Protein AF-A0A933QQ55-F1 (afdb_monomer)

Mean predicted aligned error: 11.85 Å

Secondary structure (DSSP, 8-state):
-HHHHHHHHHHHHHHHHTS------PPPSSBPPTT-EEEETT---TTS--EEEE--S-SSSSSEEEEEEESTTS-EEEEEE-B----

Sequence (87 aa):
MRKGITIALVVLVLLAAIAPIASAQGKPIGSCRDGFELHPAMDHDDQHEHHHIGTETDQNGDGWICVKHVGVDENNHVHIDNQAALK

pLDDT: mean 78.45, std 12.02, range [44.03, 91.62]

Nearest PDB structures (foldseek):
  6m3y-assembly1_A  TM=5.239E-01  e=4.397E+00  Lacticaseibacillus rhamnosus
  6m7c-assembly1_A  TM=5.395E-01  e=5.029E+00  Lacticaseibacillus rhamnosus
  6m48-assembly1_A  TM=4.601E-01  e=6.581E+00  Lacticaseibacillus rhamnosus GG
  4odk-assembly1_A  TM=2.754E-01  e=7.528E+00  Thermus thermophilus

Radius of gyration: 19.98 Å; Cα contacts (8 Å, |Δi|>4): 113; chains: 1; bounding box: 38×40×57 Å

Structure (mmCIF, N/CA/C/O backbone):
data_AF-A0A933QQ55-F1
#
_entry.id   AF-A0A933QQ55-F1
#
loop_
_atom_site.group_PDB
_atom_site.id
_atom_site.type_symbol
_atom_site.label_atom_id
_atom_site.label_alt_id
_atom_site.label_comp_id
_atom_site.label_asym_id
_atom_site.label_entity_id
_atom_site.label_seq_id
_atom_site.pdbx_PDB_ins_code
_atom_site.Cartn_x
_atom_site.Cartn_y
_atom_site.Ca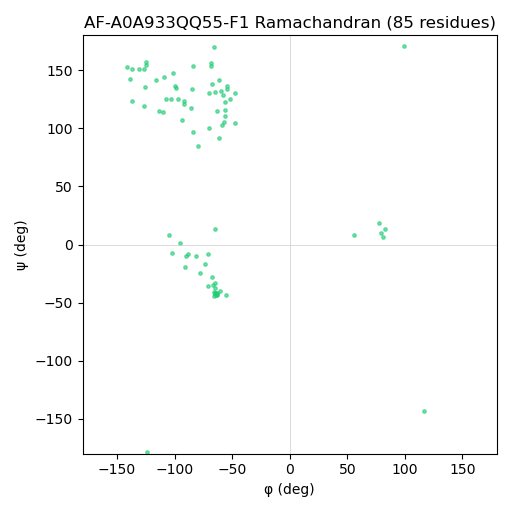rtn_z
_atom_site.occupancy
_atom_site.B_iso_or_equiv
_atom_site.auth_seq_id
_atom_site.auth_comp_id
_atom_site.auth_asym_id
_atom_site.auth_atom_id
_atom_site.pdbx_PDB_model_num
ATOM 1 N N . MET A 1 1 ? -20.608 23.416 42.727 1.00 58.88 1 MET A N 1
ATOM 2 C CA . MET A 1 1 ? -19.409 22.551 42.607 1.00 58.88 1 MET A CA 1
ATOM 3 C C . MET A 1 1 ? -19.726 21.162 42.051 1.00 58.88 1 MET A C 1
ATOM 5 O O . MET A 1 1 ? -19.206 20.848 40.993 1.00 58.88 1 MET A O 1
ATOM 9 N N . ARG A 1 2 ? -20.624 20.363 42.656 1.00 63.88 2 ARG A N 1
ATOM 10 C CA . ARG A 1 2 ? -20.951 18.998 42.168 1.00 63.88 2 ARG A CA 1
ATOM 11 C C . ARG A 1 2 ? -21.417 18.924 40.700 1.00 63.88 2 ARG A C 1
ATOM 13 O O . ARG A 1 2 ? -20.921 18.089 39.965 1.00 63.88 2 ARG A O 1
ATOM 20 N N . LYS A 1 3 ? -22.287 19.844 40.257 1.00 61.59 3 LYS A N 1
ATOM 21 C CA . LYS A 1 3 ? -22.809 19.884 38.871 1.00 61.59 3 LYS A CA 1
ATOM 22 C C . LYS A 1 3 ? -21.735 20.182 37.810 1.00 61.59 3 LYS A C 1
ATOM 24 O O . LYS A 1 3 ? -21.813 19.656 36.710 1.00 61.59 3 LYS A O 1
ATOM 29 N N . GLY A 1 4 ? -20.729 20.995 38.149 1.00 70.31 4 GLY A N 1
ATOM 30 C CA . GLY A 1 4 ? -19.628 21.325 37.233 1.00 70.31 4 GLY A CA 1
ATOM 31 C C . GLY A 1 4 ? -18.692 20.139 36.998 1.00 70.31 4 GLY A C 1
ATOM 32 O O . GLY A 1 4 ? -18.259 19.916 35.876 1.00 70.31 4 GLY A O 1
ATOM 33 N N . ILE A 1 5 ? -18.468 19.326 38.037 1.00 79.94 5 ILE A N 1
ATOM 34 C CA . ILE A 1 5 ? -17.687 18.086 37.936 1.00 79.94 5 ILE A CA 1
ATOM 35 C C . ILE A 1 5 ? -18.399 17.075 37.029 1.00 79.94 5 ILE A C 1
ATOM 37 O O . ILE A 1 5 ? -17.756 16.454 36.191 1.00 79.94 5 ILE A O 1
ATOM 41 N N . THR A 1 6 ? -19.726 16.944 37.143 1.00 82.06 6 THR A N 1
ATOM 42 C CA . THR A 1 6 ? -20.503 16.019 36.301 1.00 82.06 6 THR A CA 1
ATOM 43 C C . THR A 1 6 ? -20.439 16.398 34.822 1.00 82.06 6 THR A C 1
ATOM 45 O O . THR A 1 6 ? -20.251 15.527 33.981 1.00 82.06 6 THR A O 1
ATOM 48 N N . ILE A 1 7 ? -20.542 17.691 34.502 1.00 84.69 7 ILE A N 1
ATOM 49 C CA . ILE A 1 7 ? -20.458 18.176 33.116 1.00 84.69 7 ILE A CA 1
ATOM 50 C C . ILE A 1 7 ? -19.055 17.942 32.546 1.00 84.69 7 ILE A C 1
ATOM 52 O O . ILE A 1 7 ? -18.930 17.439 31.434 1.00 84.69 7 ILE A O 1
ATOM 56 N N . ALA A 1 8 ? -18.006 18.238 33.318 1.00 85.94 8 ALA A N 1
ATOM 57 C CA . ALA A 1 8 ? -16.628 18.000 32.894 1.00 85.94 8 ALA A CA 1
ATOM 58 C C . ALA A 1 8 ? -16.355 16.513 32.602 1.00 85.94 8 ALA A C 1
ATOM 60 O O . ALA A 1 8 ? -15.713 16.191 31.607 1.00 85.94 8 ALA A O 1
ATOM 61 N N . LEU A 1 9 ? -16.899 15.606 33.420 1.00 86.56 9 LEU A N 1
ATOM 62 C CA . LEU A 1 9 ? -16.793 14.158 33.213 1.00 86.56 9 LEU A CA 1
ATOM 63 C C . LEU A 1 9 ? -17.507 13.693 31.940 1.00 86.56 9 LEU A C 1
ATOM 65 O O . LEU A 1 9 ? -16.952 12.899 31.189 1.00 86.56 9 LEU A O 1
ATOM 69 N N . VAL A 1 10 ? -18.709 14.206 31.673 1.00 88.00 10 VAL A N 1
ATOM 70 C CA . VAL A 1 10 ? -19.463 13.868 30.456 1.00 88.00 10 VAL A CA 1
ATOM 71 C C . VAL A 1 10 ? -18.729 14.350 29.204 1.00 88.00 10 VAL A C 1
ATOM 73 O O . VAL A 1 10 ? -18.607 13.593 28.245 1.00 88.00 10 VAL A O 1
ATOM 76 N N . VAL A 1 11 ? -18.182 15.570 29.226 1.00 88.50 11 VAL A N 1
ATOM 77 C CA . VAL A 1 11 ? -17.387 16.117 28.113 1.00 88.50 11 VAL A CA 1
ATOM 78 C C . VAL A 1 11 ? -16.116 15.295 27.885 1.00 88.50 11 VAL A C 1
ATOM 80 O O . VAL A 1 11 ? -15.795 14.986 26.742 1.00 88.50 11 VAL A O 1
ATOM 83 N N . LEU A 1 12 ? -15.429 14.882 28.953 1.00 86.19 12 LEU A N 1
ATOM 84 C CA . LEU A 1 12 ? -14.232 14.044 28.855 1.00 86.19 12 LEU A CA 1
ATOM 85 C C . LEU A 1 12 ? -14.537 12.662 28.253 1.00 86.19 12 LEU A C 1
ATOM 87 O O . LEU A 1 12 ? -13.787 12.188 27.406 1.00 86.19 12 LEU A O 1
ATOM 91 N N . VAL A 1 13 ? -15.652 12.036 28.648 1.00 85.94 13 VAL A N 1
ATOM 92 C CA . VAL A 1 13 ? -16.099 10.746 28.089 1.00 85.94 13 VAL A CA 1
ATOM 93 C C . VAL A 1 13 ? -16.483 10.884 26.614 1.00 85.94 13 VAL A C 1
ATOM 95 O O . VAL A 1 13 ? -16.120 10.032 25.808 1.00 85.94 13 VAL A O 1
ATOM 98 N N . LEU A 1 14 ? -17.168 11.969 26.243 1.00 83.56 14 LEU A N 1
ATOM 99 C CA . LEU A 1 14 ? -17.504 12.261 24.847 1.00 83.56 14 LEU A CA 1
ATOM 100 C C . LEU A 1 14 ? -16.254 12.474 23.994 1.00 83.56 14 LEU A C 1
ATOM 102 O O . LEU A 1 14 ? -16.187 11.919 22.907 1.00 83.56 14 LEU A O 1
ATOM 106 N N . LEU A 1 15 ? -15.257 13.210 24.493 1.00 79.69 15 LEU A N 1
ATOM 107 C CA . LEU A 1 15 ? -13.976 13.414 23.808 1.00 79.69 15 LEU A CA 1
ATOM 108 C C . LEU A 1 15 ? -13.182 12.108 23.661 1.00 79.69 15 LEU A C 1
ATOM 110 O O . LEU A 1 15 ? -12.580 11.879 22.616 1.00 79.69 15 LEU A O 1
ATOM 114 N N . ALA A 1 16 ? -13.222 11.230 24.667 1.00 74.56 16 ALA A N 1
ATOM 115 C CA . ALA A 1 16 ? -12.599 9.908 24.595 1.00 74.56 16 ALA A CA 1
ATOM 116 C C . ALA A 1 16 ? -13.289 8.978 23.5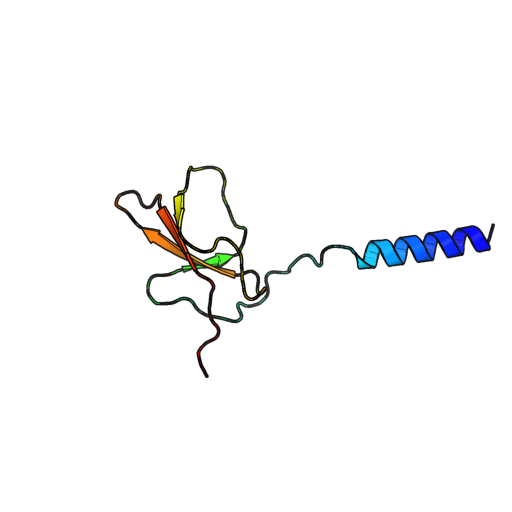79 1.00 74.56 16 ALA A C 1
ATOM 118 O O . ALA A 1 16 ? -12.629 8.122 22.999 1.00 74.56 16 ALA A O 1
ATOM 119 N N . ALA A 1 17 ? -14.589 9.160 23.319 1.00 70.12 17 ALA A N 1
ATOM 120 C CA . ALA A 1 17 ? -15.319 8.402 22.299 1.00 70.12 17 ALA A CA 1
ATOM 121 C C . ALA A 1 17 ? -14.979 8.823 20.855 1.00 70.12 17 ALA A C 1
ATOM 123 O O . ALA A 1 17 ? -15.270 8.076 19.926 1.00 70.12 17 ALA A O 1
ATOM 124 N N . ILE A 1 18 ? -14.362 9.996 20.665 1.00 65.94 18 ILE A N 1
ATOM 125 C CA . ILE A 1 18 ? -13.847 10.469 19.366 1.00 65.94 18 ILE A CA 1
ATOM 126 C C . ILE A 1 18 ? -12.356 10.150 19.203 1.00 65.94 18 ILE A C 1
ATOM 128 O O . ILE A 1 18 ? -11.756 10.536 18.200 1.00 65.94 18 ILE A O 1
ATOM 132 N N . ALA A 1 19 ? -11.734 9.486 20.185 1.00 60.97 19 ALA A N 1
ATOM 133 C CA . ALA A 1 19 ? -10.357 9.053 20.038 1.00 60.97 19 ALA A CA 1
ATOM 134 C C . ALA A 1 19 ? -10.271 8.139 18.805 1.00 60.97 19 ALA A C 1
ATOM 136 O O . ALA A 1 19 ? -11.076 7.207 18.694 1.00 60.97 19 ALA A O 1
ATOM 137 N N . PRO A 1 20 ? -9.335 8.392 17.874 1.00 57.88 20 PRO A N 1
ATOM 138 C CA . PRO A 1 20 ? -9.114 7.479 16.772 1.00 57.88 20 PRO A CA 1
ATOM 139 C C . PRO A 1 20 ? -8.808 6.117 17.384 1.00 57.88 20 PRO A C 1
ATOM 141 O O . PRO A 1 20 ? -7.907 5.990 18.218 1.00 57.88 20 PRO A O 1
ATOM 144 N N . ILE A 1 21 ? -9.611 5.117 17.021 1.00 58.88 21 ILE A N 1
ATOM 145 C CA . ILE A 1 21 ? -9.300 3.724 17.307 1.00 58.88 21 ILE A CA 1
ATOM 146 C C . ILE A 1 21 ? -7.959 3.512 16.621 1.00 58.88 21 ILE A C 1
ATOM 148 O O . ILE A 1 21 ? -7.895 3.469 15.397 1.00 58.88 21 ILE A O 1
ATOM 152 N N . ALA A 1 22 ? -6.880 3.507 17.401 1.00 50.12 22 ALA A N 1
ATOM 153 C CA . ALA A 1 22 ? -5.571 3.167 16.891 1.00 50.12 22 ALA A CA 1
ATOM 154 C C . ALA A 1 22 ? -5.724 1.778 16.273 1.00 50.12 22 ALA A C 1
ATOM 156 O O . ALA A 1 22 ? -6.014 0.817 16.991 1.00 50.12 22 ALA A O 1
ATOM 157 N N . SER A 1 23 ? -5.636 1.708 14.945 1.00 54.00 23 SER A N 1
ATOM 158 C CA . SER A 1 23 ? -5.715 0.469 14.191 1.00 54.00 23 SER A CA 1
ATOM 159 C C . SER A 1 23 ? -4.550 -0.403 14.639 1.00 54.00 23 SER A C 1
ATOM 161 O O . SER A 1 23 ? -3.438 -0.289 14.134 1.00 54.00 23 SER A O 1
ATOM 163 N N . ALA A 1 24 ? -4.779 -1.253 15.640 1.00 50.19 24 ALA A N 1
ATOM 164 C CA . ALA A 1 24 ? -3.970 -2.441 15.813 1.00 50.19 24 ALA A CA 1
ATOM 165 C C . ALA A 1 24 ? -4.118 -3.184 14.489 1.00 50.19 24 ALA A C 1
ATOM 167 O O . ALA A 1 24 ? -5.220 -3.657 14.215 1.00 50.19 24 ALA A O 1
ATOM 168 N N . GLN A 1 25 ? -3.077 -3.158 13.646 1.00 60.62 25 GLN A N 1
ATOM 169 C CA . GLN A 1 25 ? -3.089 -3.764 12.314 1.00 60.62 25 GLN A CA 1
ATOM 170 C C . GLN A 1 25 ? -3.657 -5.174 12.459 1.00 60.62 25 GLN A C 1
ATOM 172 O O . GLN A 1 25 ? -3.039 -6.057 13.062 1.00 60.62 25 GLN A O 1
ATOM 177 N N . GLY A 1 26 ? -4.914 -5.331 12.043 1.00 66.25 26 GLY A N 1
ATOM 178 C CA . GLY A 1 26 ? -5.649 -6.571 12.215 1.00 66.25 26 GLY A CA 1
ATOM 179 C C . GLY A 1 26 ? -4.988 -7.656 11.383 1.00 66.25 26 GLY A C 1
ATOM 180 O O . GLY A 1 26 ? -4.126 -7.384 10.552 1.00 66.25 26 GLY A O 1
ATOM 181 N N . LYS A 1 27 ? -5.388 -8.916 11.562 1.00 79.12 27 LYS A N 1
ATOM 182 C CA . LYS A 1 27 ? -5.011 -9.925 10.567 1.00 79.12 27 LYS A CA 1
ATOM 183 C C . LYS A 1 27 ? -5.594 -9.482 9.212 1.00 79.12 27 LYS A C 1
ATOM 185 O O . LYS A 1 27 ? -6.787 -9.175 9.199 1.00 79.12 27 LYS A O 1
ATOM 190 N N . PRO A 1 28 ? -4.813 -9.487 8.117 1.00 84.62 28 PRO A N 1
ATOM 191 C CA . PRO A 1 28 ? -5.332 -9.119 6.806 1.00 84.62 28 PRO A CA 1
ATOM 192 C C . PRO A 1 28 ? -6.558 -9.967 6.467 1.00 84.62 28 PRO A C 1
ATOM 194 O O . PRO A 1 28 ? -6.566 -11.189 6.677 1.00 84.62 28 PRO A O 1
ATOM 197 N N . ILE A 1 29 ? -7.605 -9.304 5.984 1.00 82.12 29 ILE A N 1
ATOM 198 C CA . ILE A 1 29 ? -8.878 -9.924 5.601 1.00 82.12 29 ILE A CA 1
ATOM 199 C C . ILE A 1 29 ? -8.730 -10.610 4.234 1.00 82.12 29 ILE A C 1
ATOM 201 O O . ILE A 1 29 ? -9.444 -11.577 3.941 1.00 82.12 29 ILE A O 1
ATOM 205 N N . GLY A 1 30 ? -7.771 -10.153 3.421 1.00 83.31 30 GLY A N 1
ATOM 206 C CA . GLY A 1 30 ? -7.496 -10.650 2.078 1.00 83.31 30 GLY A CA 1
ATOM 207 C C . GLY A 1 30 ? -6.069 -11.130 1.816 1.00 83.31 30 GLY A C 1
ATOM 208 O O . GLY A 1 30 ? -5.197 -11.130 2.685 1.00 83.31 30 GLY A O 1
ATOM 209 N N . SER A 1 31 ? -5.847 -11.544 0.570 1.00 88.19 31 SER A N 1
ATOM 210 C CA . SER A 1 31 ? -4.537 -11.911 0.024 1.00 88.19 31 SER A CA 1
ATOM 211 C C . SER A 1 31 ? -4.226 -11.101 -1.229 1.00 88.19 31 SER A C 1
ATOM 213 O O . SE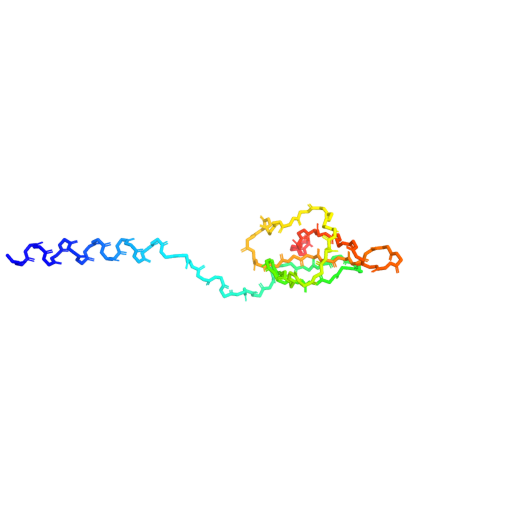R A 1 31 ? -5.134 -10.646 -1.927 1.00 88.19 31 SER A O 1
ATOM 215 N N . CYS A 1 32 ? -2.941 -10.975 -1.547 1.00 90.00 32 CYS A N 1
ATOM 216 C CA . CYS A 1 32 ? -2.492 -10.336 -2.774 1.00 90.00 32 CYS A CA 1
ATOM 217 C C . CYS A 1 32 ? -2.487 -11.298 -3.960 1.00 90.00 32 CYS A C 1
ATOM 219 O O . CYS A 1 32 ? -2.354 -12.513 -3.808 1.00 90.00 32 CYS A O 1
ATOM 221 N N . ARG A 1 33 ? -2.633 -10.735 -5.161 1.00 88.62 33 ARG A N 1
ATOM 222 C CA . ARG A 1 33 ? -2.439 -11.468 -6.415 1.00 88.62 33 ARG A CA 1
ATOM 223 C C . ARG A 1 33 ? -0.961 -11.830 -6.590 1.00 88.62 33 ARG A C 1
ATOM 225 O O . ARG A 1 33 ? -0.093 -11.128 -6.081 1.00 88.62 33 ARG A O 1
ATOM 232 N N . ASP A 1 34 ? -0.677 -12.874 -7.366 1.00 89.12 34 ASP A N 1
ATOM 233 C CA . ASP A 1 34 ? 0.694 -13.295 -7.673 1.00 89.12 34 ASP A CA 1
ATOM 234 C C . ASP A 1 34 ? 1.597 -12.128 -8.105 1.00 89.12 34 ASP A C 1
ATOM 236 O O . ASP A 1 34 ? 1.266 -11.341 -9.001 1.00 89.12 34 ASP A O 1
ATOM 240 N N . GLY A 1 35 ? 2.768 -12.049 -7.470 1.00 88.06 35 GLY A N 1
ATOM 241 C CA . GLY A 1 35 ? 3.768 -11.013 -7.721 1.00 88.06 35 GLY A CA 1
ATOM 242 C C . GLY A 1 35 ? 3.480 -9.662 -7.063 1.00 88.06 35 GLY A C 1
ATOM 243 O O . GLY A 1 35 ? 4.158 -8.699 -7.410 1.00 88.06 35 GLY A O 1
ATOM 244 N N . PHE A 1 36 ? 2.491 -9.584 -6.170 1.00 91.62 36 PHE A N 1
ATOM 245 C CA . PHE A 1 36 ? 2.308 -8.476 -5.235 1.00 91.62 36 PHE A CA 1
ATOM 246 C C . PHE A 1 36 ? 2.640 -8.935 -3.815 1.00 91.62 36 PHE A C 1
ATOM 248 O O . PHE A 1 36 ? 2.342 -10.066 -3.424 1.00 91.62 36 PHE A O 1
ATOM 255 N N . GLU A 1 37 ? 3.219 -8.031 -3.044 1.00 90.50 37 GLU A N 1
ATOM 256 C CA . GLU A 1 37 ? 3.543 -8.209 -1.636 1.00 90.50 37 GLU A CA 1
ATOM 257 C C . GLU A 1 37 ? 2.504 -7.504 -0.773 1.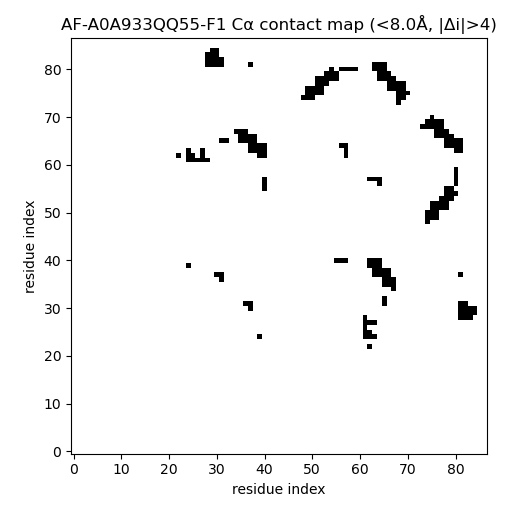00 90.50 37 GLU A C 1
ATOM 259 O O . GLU A 1 37 ? 1.962 -6.474 -1.166 1.00 90.50 37 GLU A O 1
ATOM 264 N N . LEU A 1 38 ? 2.219 -8.055 0.402 1.00 90.06 38 LEU A N 1
ATOM 265 C CA . LEU A 1 38 ? 1.284 -7.453 1.343 1.00 90.06 38 LEU A CA 1
ATOM 266 C C . LEU A 1 38 ? 2.051 -6.540 2.303 1.00 90.06 38 LEU A C 1
ATOM 268 O O . LEU A 1 38 ? 2.925 -7.016 3.028 1.00 90.06 38 LEU A O 1
ATOM 272 N N . HIS A 1 39 ? 1.692 -5.262 2.326 1.00 88.56 39 HIS A N 1
ATOM 273 C CA . HIS A 1 39 ? 2.300 -4.230 3.163 1.00 88.56 39 HIS A CA 1
ATOM 274 C C . HIS A 1 39 ? 1.225 -3.533 4.000 1.00 88.56 39 HIS A C 1
ATOM 276 O O . HIS A 1 39 ? 0.055 -3.529 3.608 1.00 88.56 39 HIS A O 1
ATOM 282 N N . PRO A 1 40 ? 1.564 -2.958 5.160 1.00 87.25 40 PRO A N 1
ATOM 283 C CA . PRO A 1 40 ? 0.601 -2.167 5.900 1.00 87.25 40 PRO A CA 1
ATOM 284 C C . PRO A 1 40 ? 0.246 -0.876 5.157 1.00 87.25 40 PRO A C 1
ATOM 286 O O . PRO A 1 40 ? 1.111 -0.192 4.610 1.00 87.25 40 PRO A O 1
ATOM 289 N N . ALA A 1 41 ? -1.036 -0.518 5.154 1.00 79.31 41 ALA A N 1
ATOM 290 C CA . ALA A 1 41 ? -1.475 0.761 4.620 1.00 79.31 41 ALA A CA 1
ATOM 291 C C . ALA A 1 41 ? -0.888 1.889 5.485 1.00 79.31 41 ALA A C 1
ATOM 293 O O . ALA A 1 41 ? -1.010 1.841 6.710 1.00 79.31 41 ALA A O 1
ATOM 294 N N . MET A 1 42 ? -0.288 2.901 4.846 1.00 69.75 42 MET A N 1
ATOM 295 C CA . MET A 1 42 ? 0.442 4.028 5.461 1.00 69.75 42 MET A CA 1
ATOM 296 C C . MET A 1 42 ? 1.897 3.756 5.883 1.00 69.75 42 MET A C 1
ATOM 298 O O . MET A 1 42 ? 2.502 4.639 6.490 1.00 69.75 42 MET A O 1
ATOM 302 N N . ASP A 1 43 ? 2.477 2.591 5.578 1.00 66.31 43 ASP A N 1
ATOM 303 C CA . ASP A 1 43 ? 3.915 2.379 5.789 1.00 66.31 43 ASP A CA 1
ATOM 304 C C . ASP A 1 43 ? 4.699 3.024 4.633 1.00 66.31 43 ASP A C 1
ATOM 306 O O . ASP A 1 43 ? 4.971 2.401 3.607 1.00 66.31 43 AS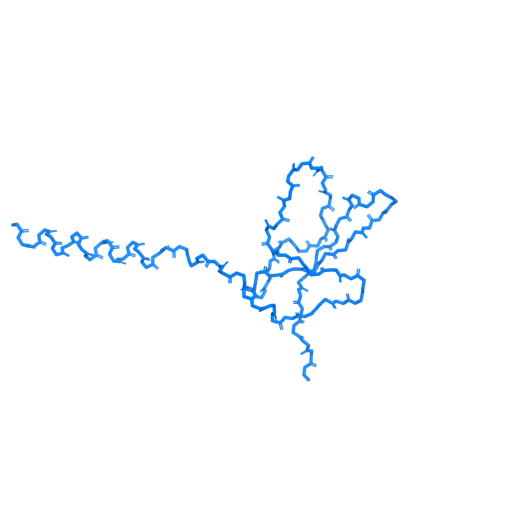P A O 1
ATOM 310 N N . HIS A 1 44 ? 4.971 4.324 4.761 1.00 63.84 44 HIS A N 1
ATOM 311 C CA . HIS A 1 44 ? 5.826 5.068 3.841 1.00 63.84 44 HIS A CA 1
ATOM 312 C C . HIS A 1 44 ? 7.122 5.436 4.566 1.00 63.84 44 HIS A C 1
ATOM 314 O O . HIS A 1 44 ? 7.113 6.213 5.521 1.00 63.84 44 HIS A O 1
ATOM 320 N N . ASP A 1 45 ? 8.243 4.871 4.116 1.00 60.16 45 ASP A N 1
ATOM 321 C CA . ASP A 1 45 ? 9.566 5.360 4.492 1.00 60.16 45 ASP A CA 1
ATOM 322 C C . ASP A 1 45 ? 9.898 6.521 3.539 1.00 60.16 45 ASP A C 1
ATOM 324 O O . ASP A 1 45 ? 10.306 6.313 2.397 1.00 60.16 45 ASP A O 1
ATOM 328 N N . ASP A 1 46 ? 9.665 7.759 3.986 1.00 58.66 46 ASP A N 1
ATOM 329 C CA . ASP A 1 46 ? 9.790 9.005 3.199 1.00 58.66 46 ASP A CA 1
ATOM 330 C C . ASP A 1 46 ? 11.236 9.325 2.743 1.00 58.66 46 ASP A C 1
ATOM 332 O O . ASP A 1 46 ? 11.556 10.447 2.341 1.00 58.66 46 ASP A O 1
ATOM 336 N N . GLN A 1 47 ? 12.161 8.370 2.841 1.00 62.06 47 GLN A N 1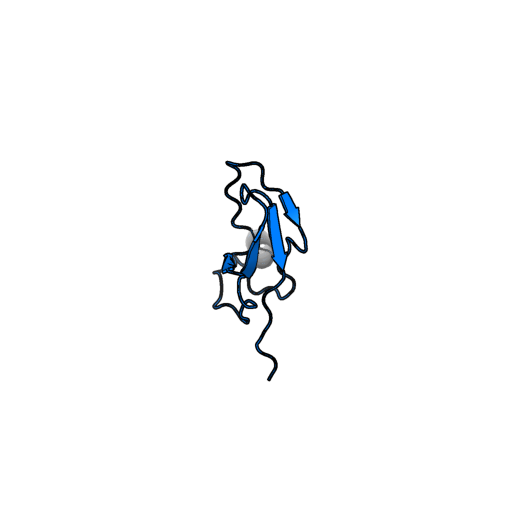
ATOM 337 C CA . GLN A 1 47 ? 13.583 8.576 2.569 1.00 62.06 47 GLN A CA 1
ATOM 338 C C . GLN A 1 47 ? 13.933 8.516 1.071 1.00 62.06 47 GLN A C 1
ATOM 340 O O . GLN A 1 47 ? 15.043 8.908 0.693 1.00 62.06 47 GLN A O 1
ATOM 345 N N . HIS A 1 48 ? 12.998 8.099 0.209 1.00 67.00 48 HIS A N 1
ATOM 346 C CA . HIS A 1 48 ? 13.182 8.009 -1.243 1.00 67.00 48 HIS A CA 1
ATOM 347 C C . HIS A 1 48 ? 11.946 8.506 -2.019 1.00 67.00 48 HIS A C 1
ATOM 349 O O . HIS A 1 48 ? 10.811 8.271 -1.616 1.00 67.00 48 HIS A O 1
ATOM 355 N N . GLU A 1 49 ? 12.160 9.192 -3.154 1.00 71.38 49 GLU A N 1
ATOM 356 C CA . GLU A 1 49 ? 11.073 9.562 -4.076 1.00 71.38 49 GLU A CA 1
ATOM 357 C C . GLU A 1 49 ? 10.549 8.301 -4.779 1.00 71.38 49 GLU A C 1
ATOM 359 O O . GLU A 1 49 ? 11.150 7.805 -5.735 1.00 71.38 49 GLU A O 1
ATOM 364 N N . HIS A 1 50 ? 9.423 7.779 -4.299 1.00 77.19 50 HIS A N 1
ATOM 365 C CA . HIS A 1 50 ? 8.703 6.680 -4.932 1.00 77.19 50 HIS A CA 1
ATOM 366 C C . HIS A 1 50 ? 7.519 7.209 -5.747 1.00 77.19 50 HIS A C 1
ATOM 368 O O . HIS A 1 50 ? 6.772 8.087 -5.315 1.00 77.19 50 HIS A O 1
ATOM 374 N N . HIS A 1 51 ? 7.335 6.670 -6.954 1.00 83.25 51 HIS A N 1
ATOM 375 C CA . HIS A 1 51 ? 6.161 6.955 -7.776 1.00 83.25 51 HIS A CA 1
ATOM 376 C C . HIS A 1 51 ? 5.093 5.895 -7.535 1.00 83.25 51 HIS A C 1
ATOM 378 O O . HIS A 1 51 ? 5.200 4.764 -8.013 1.00 83.25 51 HIS A O 1
ATOM 384 N N . HIS A 1 52 ? 4.036 6.271 -6.831 1.00 86.12 52 HIS A N 1
ATOM 385 C CA . HIS A 1 52 ? 2.917 5.385 -6.547 1.00 86.12 52 HIS A CA 1
ATOM 386 C C . HIS A 1 52 ? 1.903 5.390 -7.702 1.00 86.12 52 HIS A C 1
ATOM 388 O O . HIS A 1 52 ? 1.544 6.432 -8.253 1.00 86.12 52 HIS A O 1
ATOM 394 N N . ILE A 1 53 ? 1.453 4.202 -8.107 1.00 85.00 53 ILE A N 1
ATOM 395 C CA . ILE A 1 53 ? 0.492 3.991 -9.196 1.00 85.00 53 IL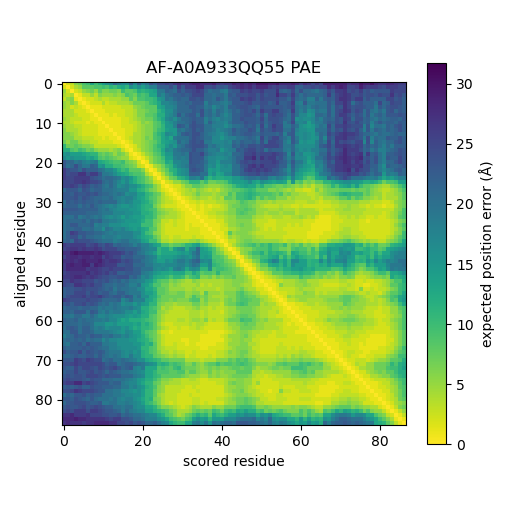E A CA 1
ATOM 396 C C . ILE A 1 53 ? -0.664 3.145 -8.661 1.00 85.00 53 ILE A C 1
ATOM 398 O O . ILE A 1 53 ? -0.467 1.988 -8.301 1.00 85.00 53 ILE A O 1
ATOM 402 N N . GLY A 1 54 ? -1.887 3.675 -8.681 1.00 84.75 54 GLY A N 1
ATOM 403 C CA . GLY A 1 54 ? -3.085 2.943 -8.256 1.00 84.75 54 GLY A CA 1
ATOM 404 C C . GLY A 1 54 ? -3.756 3.568 -7.036 1.00 84.75 54 GLY A C 1
ATOM 405 O O . GLY A 1 54 ? -3.845 4.790 -6.949 1.00 84.75 54 GLY A O 1
ATOM 406 N N . THR A 1 55 ? -4.293 2.736 -6.139 1.00 81.00 55 THR A N 1
ATOM 407 C CA . THR A 1 55 ? -4.938 3.209 -4.900 1.00 81.00 55 THR A CA 1
ATOM 408 C C . THR A 1 55 ? -3.903 3.251 -3.791 1.00 81.00 55 THR A C 1
ATOM 410 O O . THR A 1 55 ? -3.294 2.237 -3.501 1.00 81.00 55 THR A O 1
ATOM 413 N N . GLU A 1 56 ? -3.700 4.403 -3.162 1.00 77.12 56 GLU A N 1
ATOM 414 C CA . GLU A 1 56 ? -2.857 4.519 -1.958 1.00 77.12 56 GLU A CA 1
ATOM 415 C C . GLU A 1 56 ? -3.662 4.314 -0.672 1.00 77.12 56 GLU A C 1
ATOM 417 O O . GLU A 1 56 ? -3.113 4.198 0.418 1.00 77.12 56 GLU A O 1
ATOM 422 N N . THR A 1 57 ? -4.987 4.278 -0.794 1.00 77.12 57 THR A N 1
ATOM 423 C CA . THR A 1 57 ? -5.903 4.109 0.328 1.00 77.12 57 THR A CA 1
ATOM 424 C C . THR A 1 57 ? -6.352 2.658 0.418 1.00 77.12 57 THR A C 1
ATOM 426 O O . THR A 1 57 ? -6.746 2.071 -0.594 1.00 77.12 57 THR A O 1
ATOM 429 N N . ASP A 1 58 ? -6.331 2.125 1.638 1.00 83.44 58 ASP A N 1
ATOM 430 C CA . ASP A 1 58 ? -7.003 0.885 2.022 1.00 83.44 58 ASP A CA 1
ATOM 431 C C . ASP A 1 58 ? -8.520 1.057 1.860 1.00 83.44 58 ASP A C 1
ATOM 433 O O . ASP A 1 58 ? -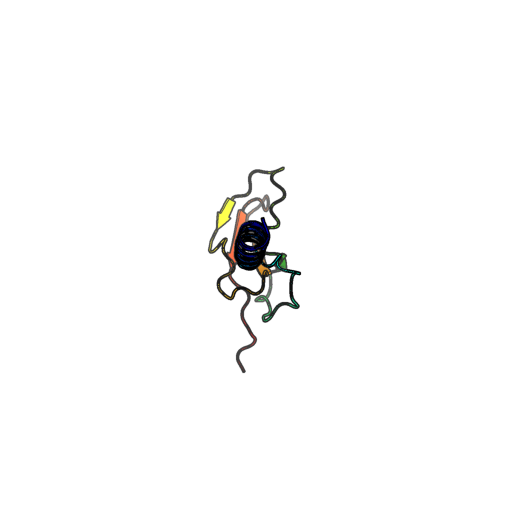9.147 1.893 2.522 1.00 83.44 58 ASP A O 1
ATOM 437 N N . GLN A 1 59 ? -9.102 0.303 0.929 1.00 85.56 59 GLN A N 1
ATOM 438 C CA . GLN A 1 59 ? -10.509 0.466 0.565 1.00 85.56 59 GLN A CA 1
ATOM 439 C C . GLN A 1 59 ? -11.443 -0.415 1.391 1.00 85.56 59 GLN A C 1
ATOM 441 O O . GLN A 1 59 ? -12.644 -0.131 1.453 1.00 85.56 59 GLN A O 1
ATOM 446 N N . ASN A 1 60 ? -10.925 -1.467 2.022 1.00 84.31 60 ASN A N 1
ATOM 447 C CA . ASN A 1 60 ? -11.723 -2.390 2.825 1.00 84.31 60 ASN A CA 1
ATOM 448 C C . ASN A 1 60 ? -11.581 -2.157 4.342 1.00 84.31 60 ASN A C 1
ATOM 450 O O . ASN A 1 60 ? -12.374 -2.701 5.117 1.00 84.31 60 ASN A O 1
ATOM 454 N N . GLY A 1 61 ? -10.662 -1.279 4.748 1.00 84.25 61 GLY A N 1
ATOM 455 C CA . GLY A 1 61 ? -10.476 -0.820 6.120 1.00 84.25 61 GLY A CA 1
ATOM 456 C C . GLY A 1 61 ? -9.745 -1.819 7.016 1.00 84.25 61 GLY A C 1
ATOM 457 O O . GLY A 1 61 ? -9.893 -1.732 8.240 1.00 84.25 61 GLY A O 1
ATOM 458 N N . ASP A 1 62 ? -9.026 -2.794 6.450 1.00 84.50 62 ASP A N 1
ATOM 459 C CA . ASP A 1 62 ? -8.292 -3.810 7.213 1.00 84.50 62 ASP A CA 1
ATOM 460 C C . ASP A 1 62 ? -6.859 -3.412 7.600 1.00 84.50 62 ASP A C 1
ATOM 462 O O . ASP A 1 62 ? -6.229 -4.089 8.423 1.00 84.50 62 ASP A O 1
ATOM 466 N N . GLY A 1 63 ? -6.379 -2.286 7.078 1.00 86.44 63 GLY A N 1
ATOM 467 C CA . GLY A 1 63 ? -5.058 -1.725 7.320 1.00 86.44 63 GLY A CA 1
ATOM 468 C C . GLY A 1 63 ? -3.950 -2.319 6.453 1.00 86.44 63 GLY A C 1
ATOM 469 O O . GLY A 1 63 ? -2.781 -2.095 6.777 1.00 86.44 63 GLY A O 1
ATOM 470 N N . TRP A 1 64 ? -4.269 -3.061 5.389 1.00 88.12 64 TRP A N 1
ATOM 471 C CA . TRP A 1 64 ? -3.293 -3.697 4.503 1.00 88.12 64 TRP A CA 1
ATOM 472 C C . TRP A 1 64 ? -3.511 -3.344 3.036 1.00 88.12 64 TRP A C 1
ATOM 474 O O . TRP A 1 64 ? -4.621 -3.111 2.571 1.00 88.12 64 TRP A O 1
ATOM 484 N N . ILE A 1 65 ? -2.421 -3.345 2.276 1.00 89.44 65 ILE A N 1
ATOM 485 C CA . ILE A 1 65 ? -2.424 -3.045 0.850 1.00 89.44 65 ILE A CA 1
ATOM 486 C C . ILE A 1 65 ? -1.442 -3.947 0.105 1.00 89.44 65 ILE A C 1
ATOM 488 O O . ILE A 1 65 ? -0.465 -4.440 0.668 1.00 89.44 65 ILE A O 1
ATOM 492 N N . CYS A 1 66 ? -1.708 -4.198 -1.172 1.00 90.88 66 CYS A N 1
ATOM 493 C CA . CYS A 1 66 ? -0.831 -4.974 -2.033 1.00 90.88 66 CYS A CA 1
ATOM 494 C C . CYS A 1 66 ? 0.064 -4.051 -2.856 1.00 90.88 66 CYS A C 1
ATOM 496 O O . CYS A 1 66 ? -0.431 -3.214 -3.611 1.00 90.88 66 CYS A O 1
ATOM 498 N N . VAL A 1 67 ? 1.375 -4.255 -2.765 1.00 91.31 67 VAL A N 1
ATOM 499 C CA . VAL A 1 67 ? 2.402 -3.443 -3.425 1.00 91.31 67 VAL A CA 1
ATOM 500 C C . VAL A 1 67 ? 3.176 -4.290 -4.425 1.00 91.31 67 VAL A C 1
ATOM 502 O O . VAL A 1 67 ? 3.468 -5.463 -4.186 1.00 91.31 67 VAL A O 1
ATOM 505 N N . LYS A 1 68 ? 3.522 -3.700 -5.568 1.00 91.25 68 LYS A N 1
ATOM 506 C CA . LYS A 1 68 ? 4.443 -4.295 -6.534 1.00 91.25 68 LYS A CA 1
ATOM 507 C C . LYS A 1 68 ? 5.422 -3.264 -7.070 1.00 91.25 68 LYS A C 1
ATOM 509 O O . LYS A 1 68 ? 5.014 -2.285 -7.692 1.00 91.25 68 LYS A O 1
ATOM 514 N N . HIS A 1 69 ? 6.706 -3.553 -6.919 1.00 90.62 69 HIS A N 1
ATOM 515 C CA . HIS A 1 69 ? 7.789 -2.800 -7.538 1.00 90.62 69 HIS A CA 1
ATOM 516 C C . HIS A 1 69 ? 7.817 -3.030 -9.056 1.00 90.62 69 HIS A C 1
ATOM 518 O O . HIS A 1 69 ? 7.755 -4.173 -9.527 1.00 90.62 69 HIS A O 1
ATOM 524 N N . VAL A 1 70 ? 7.872 -1.950 -9.841 1.00 88.62 70 VAL A N 1
ATOM 525 C CA . VAL A 1 70 ? 7.946 -2.003 -11.308 1.00 88.62 70 VAL A CA 1
ATOM 526 C C . VAL A 1 70 ? 8.958 -1.003 -11.881 1.00 88.62 70 VAL A C 1
ATOM 528 O O . VAL A 1 70 ? 9.190 0.083 -11.348 1.00 88.62 70 VAL A O 1
ATOM 531 N N . GLY A 1 71 ? 9.528 -1.357 -13.035 1.00 85.81 71 GLY A N 1
ATOM 532 C CA . GL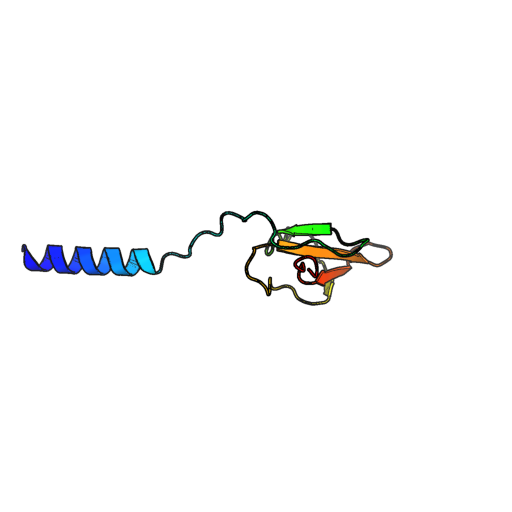Y A 1 71 ? 10.563 -0.575 -13.718 1.00 85.81 71 GLY A CA 1
ATOM 533 C C . GLY A 1 71 ? 11.975 -1.106 -13.463 1.00 85.81 71 GLY A C 1
ATOM 534 O O . GLY A 1 71 ? 12.166 -2.008 -12.658 1.00 85.81 71 GLY A O 1
ATOM 535 N N . VAL A 1 72 ? 12.954 -0.564 -14.194 1.00 81.56 72 VAL A N 1
ATOM 536 C CA . VAL A 1 72 ? 14.362 -1.008 -14.137 1.00 81.56 72 VAL A CA 1
ATOM 537 C C . VAL A 1 72 ? 14.997 -0.705 -12.779 1.00 81.56 72 VAL A C 1
ATOM 539 O O . VAL A 1 72 ? 15.777 -1.509 -12.285 1.00 81.56 72 VAL A O 1
ATOM 542 N N . ASP A 1 73 ? 14.606 0.416 -12.173 1.00 83.44 73 ASP A N 1
ATOM 543 C CA . ASP A 1 73 ? 15.149 0.896 -10.900 1.00 83.44 73 ASP A CA 1
ATOM 544 C C . ASP A 1 73 ? 14.182 0.681 -9.722 1.00 83.44 73 ASP A C 1
ATOM 546 O O . ASP A 1 73 ? 14.398 1.237 -8.655 1.00 83.44 73 ASP A O 1
ATOM 550 N N . GLU A 1 74 ? 13.075 -0.049 -9.923 1.00 80.56 74 GLU A N 1
ATOM 551 C CA . GLU A 1 74 ? 12.066 -0.383 -8.892 1.00 80.56 74 GLU A CA 1
ATOM 552 C C . GLU A 1 74 ? 11.418 0.808 -8.146 1.00 80.56 74 GLU A C 1
ATOM 554 O O . GLU A 1 74 ? 10.605 0.618 -7.244 1.00 80.56 74 GLU A O 1
ATOM 559 N N . ASN A 1 75 ? 11.674 2.043 -8.585 1.00 84.75 75 ASN A N 1
ATOM 560 C CA . ASN A 1 75 ? 11.143 3.270 -7.979 1.00 84.75 75 ASN A CA 1
ATOM 561 C C . ASN A 1 75 ? 9.640 3.499 -8.202 1.00 84.75 75 ASN A C 1
ATOM 563 O O . ASN A 1 75 ? 9.081 4.440 -7.641 1.00 84.75 75 ASN A O 1
ATOM 567 N N . ASN A 1 76 ? 8.979 2.691 -9.037 1.00 86.25 76 ASN A N 1
ATOM 568 C CA . ASN A 1 76 ? 7.538 2.798 -9.244 1.00 86.25 76 ASN A CA 1
ATOM 569 C C . ASN A 1 76 ? 6.833 1.687 -8.472 1.00 86.25 76 ASN A C 1
ATOM 571 O O . ASN A 1 76 ? 7.127 0.506 -8.672 1.00 86.25 76 ASN A O 1
ATOM 575 N N . HIS A 1 77 ? 5.887 2.054 -7.618 1.00 89.56 77 HIS A N 1
ATOM 576 C CA . HIS A 1 77 ? 5.167 1.128 -6.755 1.00 89.56 77 HIS A CA 1
ATOM 577 C C . HIS A 1 77 ? 3.709 1.076 -7.186 1.00 89.56 77 HIS A C 1
ATOM 579 O O . HIS A 1 77 ? 2.980 2.061 -7.102 1.00 89.56 77 HIS A O 1
ATOM 585 N N . VAL A 1 78 ? 3.263 -0.080 -7.667 1.00 89.88 78 VAL A N 1
ATOM 586 C CA . VAL A 1 78 ? 1.852 -0.296 -7.986 1.00 89.88 78 VAL A CA 1
ATOM 587 C C . VAL A 1 78 ? 1.130 -0.727 -6.721 1.00 89.88 78 VAL A C 1
ATOM 589 O O . VAL A 1 78 ? 1.442 -1.786 -6.180 1.00 89.88 78 VAL A O 1
ATOM 592 N N . HIS A 1 79 ? 0.175 0.077 -6.266 1.00 90.94 79 HIS A N 1
ATOM 593 C CA . HIS A 1 79 ? -0.622 -0.190 -5.074 1.00 90.94 79 HIS A CA 1
ATOM 594 C C . HIS A 1 79 ? -2.049 -0.588 -5.476 1.00 90.94 79 HIS A C 1
ATOM 596 O O . HIS A 1 79 ? -2.737 0.130 -6.213 1.00 90.94 79 HIS A O 1
ATOM 602 N N . ILE A 1 80 ? -2.497 -1.750 -5.003 1.00 89.62 80 ILE A N 1
ATOM 603 C CA . ILE A 1 80 ? -3.872 -2.239 -5.154 1.00 89.62 80 ILE A CA 1
ATOM 604 C C . ILE A 1 80 ? -4.403 -2.713 -3.803 1.00 89.62 80 ILE A C 1
ATOM 606 O O . ILE A 1 80 ? -3.640 -3.191 -2.970 1.00 89.62 80 ILE A O 1
ATOM 610 N N . ASP A 1 81 ? -5.713 -2.624 -3.601 1.00 88.19 81 ASP A N 1
ATOM 611 C CA . ASP A 1 81 ? -6.351 -3.167 -2.400 1.00 88.19 81 ASP A CA 1
ATOM 612 C C . ASP A 1 81 ? -6.135 -4.688 -2.326 1.00 88.19 81 ASP A C 1
ATOM 614 O O . ASP A 1 81 ? -6.194 -5.386 -3.352 1.00 88.19 81 ASP A O 1
ATOM 618 N N . ASN A 1 82 ? -5.900 -5.221 -1.126 1.00 87.81 82 ASN A N 1
ATOM 619 C CA . ASN A 1 82 ? -5.980 -6.666 -0.936 1.00 87.81 82 ASN A CA 1
ATOM 620 C C . ASN A 1 82 ? -7.446 -7.101 -1.074 1.00 87.81 82 ASN A C 1
ATOM 622 O O . ASN A 1 82 ? -8.379 -6.325 -0.896 1.00 87.81 82 ASN A O 1
ATOM 626 N N . GLN A 1 83 ? -7.678 -8.348 -1.471 1.00 83.56 83 GLN A N 1
ATOM 627 C CA . GLN A 1 83 ? -9.040 -8.839 -1.672 1.00 83.56 83 GLN A CA 1
ATOM 628 C C . GLN A 1 83 ? -9.244 -10.099 -0.849 1.00 83.56 83 GLN A C 1
ATOM 630 O O . GLN A 1 83 ? -8.389 -10.992 -0.832 1.00 83.56 83 GLN A O 1
ATOM 635 N N . ALA A 1 84 ? -10.389 -10.183 -0.170 1.00 74.06 84 ALA A N 1
ATOM 636 C CA . ALA A 1 84 ? -10.836 -11.436 0.416 1.00 74.06 84 ALA A CA 1
ATOM 637 C C . ALA A 1 84 ? -10.878 -12.501 -0.688 1.00 74.06 84 ALA A C 1
ATOM 639 O O . ALA A 1 84 ? -11.340 -12.228 -1.798 1.00 74.06 84 ALA A O 1
ATOM 640 N N . ALA A 1 85 ? -10.395 -13.711 -0.393 1.00 64.38 85 ALA A N 1
ATOM 641 C CA . ALA A 1 85 ? -10.519 -14.818 -1.331 1.00 64.38 85 ALA A CA 1
ATOM 642 C C . ALA A 1 85 ? -11.991 -14.940 -1.753 1.00 64.38 85 ALA A C 1
ATOM 644 O O . ALA A 1 85 ? -12.877 -15.013 -0.895 1.00 64.38 85 ALA A O 1
ATOM 645 N N . LEU A 1 86 ? -12.245 -14.917 -3.066 1.00 55.59 86 LEU A N 1
ATOM 646 C CA . LEU A 1 86 ? -13.577 -15.174 -3.603 1.00 55.59 86 LEU A CA 1
ATOM 647 C C . LEU A 1 86 ? -14.012 -16.549 -3.076 1.00 55.59 86 LEU A C 1
ATOM 649 O O . LEU A 1 86 ? -13.337 -17.545 -3.337 1.00 55.59 86 LEU A O 1
ATOM 653 N N . LYS A 1 87 ? -15.067 -16.570 -2.257 1.00 44.03 87 LYS A N 1
ATOM 654 C CA . LYS A 1 87 ? -15.673 -17.805 -1.750 1.00 44.03 87 LYS A CA 1
ATOM 655 C C . LYS A 1 87 ? -16.379 -18.562 -2.863 1.00 44.03 87 LYS A C 1
ATOM 657 O O . LYS A 1 87 ? -17.013 -17.889 -3.705 1.00 44.03 87 LYS A O 1
#

Solvent-accessible surface area (backbone atoms only — not comparable to full-atom values): 5329 Å² total; per-residue (Å²): 111,73,70,60,53,52,50,54,51,53,53,51,53,55,55,59,70,67,51,76,79,75,75,67,74,49,80,68,75,38,52,53,61,93,87,37,45,81,42,57,48,85,77,69,77,86,88,59,91,63,48,77,44,76,47,86,62,51,80,86,71,46,45,38,26,18,39,27,71,40,73,96,80,47,47,30,35,38,28,39,64,45,40,57,75,86,125

Foldseek 3Di:
DVVVVVVVVVVVVVVVVPPPPPCPQADDQADDDPQWDKDFQPPDPVPDQAAEADDSDAPVPNRIWTWHQDDPVSSYIYIDHGDHPDD